Protein AF-A0A401QDV2-F1 (afdb_monomer_lite)

Structure (mmCIF, N/CA/C/O backbone):
data_AF-A0A401QDV2-F1
#
_entry.id   AF-A0A401QDV2-F1
#
loop_
_atom_site.group_PDB
_atom_site.id
_atom_site.type_symbol
_atom_site.label_atom_id
_atom_site.label_alt_id
_atom_site.label_comp_id
_atom_site.label_asym_id
_atom_site.label_entity_id
_atom_site.label_seq_id
_atom_site.pdbx_PDB_ins_code
_atom_site.Cartn_x
_atom_site.Cartn_y
_atom_site.Cartn_z
_atom_site.occupancy
_atom_site.B_iso_or_equiv
_atom_site.auth_seq_id
_atom_site.auth_comp_id
_atom_site.auth_asym_id
_atom_site.auth_atom_id
_atom_site.pdbx_PDB_model_num
ATOM 1 N N . ARG A 1 1 ? -14.273 -1.082 22.869 1.00 57.28 1 ARG A N 1
ATOM 2 C CA . ARG A 1 1 ? -13.798 -2.321 22.209 1.00 57.28 1 ARG A CA 1
ATOM 3 C C . ARG A 1 1 ? -12.577 -2.774 22.978 1.00 57.28 1 ARG A C 1
ATOM 5 O O . ARG A 1 1 ? -11.626 -2.004 23.020 1.00 57.28 1 ARG A O 1
ATOM 12 N N . ASP A 1 2 ? -12.620 -3.958 23.577 1.00 67.12 2 ASP A N 1
ATOM 13 C CA . ASP A 1 2 ? -11.437 -4.538 24.211 1.00 67.12 2 ASP A CA 1
ATOM 14 C C . ASP A 1 2 ? -10.467 -5.035 23.139 1.00 67.12 2 ASP A C 1
ATOM 16 O O . ASP A 1 2 ? -10.874 -5.623 22.133 1.00 67.12 2 ASP A O 1
ATOM 20 N N . ILE A 1 3 ? -9.180 -4.758 23.332 1.00 70.88 3 ILE A N 1
ATOM 21 C CA . ILE A 1 3 ? -8.110 -5.245 22.463 1.00 70.88 3 ILE A CA 1
ATOM 22 C C . ILE A 1 3 ? -7.541 -6.488 23.138 1.00 70.88 3 ILE A C 1
ATOM 24 O O . ILE A 1 3 ? -6.782 -6.382 24.098 1.00 70.88 3 ILE A O 1
ATOM 28 N N . ASN A 1 4 ? -7.931 -7.668 22.652 1.00 72.50 4 ASN A N 1
ATOM 29 C CA . ASN A 1 4 ? -7.369 -8.918 23.148 1.00 72.50 4 ASN A CA 1
ATOM 30 C C . ASN A 1 4 ? -5.941 -9.089 22.609 1.00 72.50 4 ASN A C 1
ATOM 32 O O . ASN A 1 4 ? -5.714 -9.082 21.393 1.00 72.50 4 ASN A O 1
ATOM 36 N N . LEU A 1 5 ? -4.983 -9.183 23.527 1.00 73.69 5 LEU A N 1
ATOM 37 C CA . LEU A 1 5 ? -3.559 -9.218 23.234 1.00 73.69 5 LEU A CA 1
ATOM 38 C C . LEU A 1 5 ? -3.130 -10.679 23.051 1.00 73.69 5 LEU A C 1
ATOM 40 O O . LEU A 1 5 ? -2.778 -11.371 24.000 1.00 73.69 5 LEU A O 1
ATOM 44 N N . ASP A 1 6 ? -3.212 -11.152 21.811 1.00 85.00 6 ASP A N 1
ATOM 45 C CA . ASP A 1 6 ? -2.838 -12.513 21.422 1.00 85.00 6 ASP A CA 1
ATOM 46 C C . ASP A 1 6 ? -1.377 -12.564 20.946 1.00 85.00 6 ASP A C 1
ATOM 48 O O . ASP A 1 6 ? -0.958 -11.804 20.067 1.00 85.00 6 ASP A O 1
ATOM 52 N N . VAL A 1 7 ? -0.601 -13.496 21.499 1.00 84.94 7 VAL A N 1
ATOM 53 C CA . VAL A 1 7 ? 0.799 -13.740 21.124 1.00 84.94 7 VAL A CA 1
ATOM 54 C C . VAL A 1 7 ? 0.928 -14.060 19.633 1.00 84.94 7 VAL A C 1
ATOM 56 O O . VAL A 1 7 ? 1.839 -13.550 18.979 1.00 84.94 7 VAL A O 1
ATOM 59 N N . ASN A 1 8 ? -0.004 -14.824 19.056 1.00 85.06 8 ASN A N 1
ATOM 60 C CA . ASN A 1 8 ? 0.033 -15.156 17.628 1.00 85.06 8 ASN A CA 1
ATOM 61 C C . ASN A 1 8 ? -0.126 -13.910 16.751 1.00 85.06 8 ASN A C 1
ATOM 63 O O . ASN A 1 8 ? 0.523 -13.778 15.711 1.00 85.06 8 ASN A O 1
ATOM 67 N N . ARG A 1 9 ? -0.936 -12.948 17.201 1.00 80.94 9 ARG A N 1
ATOM 68 C CA . ARG A 1 9 ? -1.120 -11.663 16.523 1.00 80.94 9 ARG A CA 1
ATOM 69 C C . ARG A 1 9 ? 0.158 -10.822 16.552 1.00 80.94 9 ARG A C 1
ATOM 71 O O . ARG A 1 9 ? 0.527 -10.239 15.534 1.00 80.94 9 ARG A O 1
ATOM 78 N N . ILE A 1 10 ? 0.868 -10.808 17.682 1.00 86.00 10 ILE A N 1
ATOM 79 C CA . ILE A 1 10 ? 2.169 -10.129 17.817 1.00 86.00 10 ILE A CA 1
ATOM 80 C C . ILE A 1 10 ? 3.211 -10.758 16.886 1.00 86.00 10 ILE A C 1
ATOM 82 O O . ILE A 1 10 ? 3.938 -10.038 16.196 1.00 86.00 10 ILE A O 1
ATOM 86 N N . LEU A 1 11 ? 3.268 -12.091 16.825 1.00 87.62 11 LEU A N 1
ATOM 87 C CA . LEU A 1 11 ? 4.154 -12.804 15.903 1.00 87.62 11 LEU A CA 1
ATOM 88 C C . LEU A 1 11 ? 3.833 -12.458 14.444 1.00 87.62 11 LEU A C 1
ATOM 90 O O . LEU A 1 11 ? 4.742 -12.128 13.681 1.00 87.62 11 LEU A O 1
ATOM 94 N N . GLY A 1 12 ? 2.549 -12.422 14.076 1.00 85.44 12 GLY A N 1
ATOM 95 C CA . GLY A 1 12 ? 2.101 -11.972 12.756 1.00 85.44 12 GLY A CA 1
ATOM 96 C C . GLY A 1 12 ? 2.607 -10.569 12.402 1.00 85.44 12 GLY A C 1
ATOM 97 O O . GLY A 1 12 ? 3.138 -10.357 11.310 1.00 85.44 12 GLY A O 1
ATOM 98 N N . TYR A 1 13 ? 2.539 -9.622 13.343 1.00 85.00 13 TYR A N 1
ATOM 99 C CA . TYR A 1 13 ? 3.068 -8.268 13.144 1.00 85.00 13 TYR A CA 1
ATOM 100 C C . TYR A 1 13 ? 4.590 -8.231 12.999 1.00 85.00 13 TYR A C 1
ATOM 102 O O . TYR A 1 13 ? 5.103 -7.510 12.143 1.00 85.00 13 TYR A O 1
ATOM 110 N N . ARG A 1 14 ? 5.328 -9.049 13.756 1.00 89.44 14 ARG A N 1
ATOM 111 C CA . ARG A 1 14 ? 6.784 -9.175 13.586 1.00 89.44 14 ARG A CA 1
ATOM 112 C C . ARG A 1 14 ? 7.143 -9.670 12.183 1.00 89.44 14 ARG A C 1
ATOM 114 O O . ARG A 1 14 ? 8.040 -9.111 11.552 1.00 89.44 14 ARG A O 1
ATOM 121 N N . HIS A 1 15 ? 6.453 -10.697 11.688 1.00 87.19 15 HIS A N 1
ATOM 122 C CA . HIS A 1 15 ? 6.678 -11.218 10.338 1.00 87.19 15 HIS A CA 1
ATOM 123 C C . HIS A 1 15 ? 6.353 -10.176 9.265 1.00 87.19 15 HIS A C 1
ATOM 125 O O . HIS A 1 15 ? 7.134 -10.010 8.326 1.00 87.19 15 HIS A O 1
ATOM 131 N N . PHE A 1 16 ? 5.266 -9.422 9.444 1.00 83.94 16 PHE A N 1
ATOM 132 C CA . PHE A 1 16 ? 4.906 -8.315 8.562 1.00 83.94 16 PHE A CA 1
ATOM 133 C C . PHE A 1 16 ? 6.004 -7.244 8.504 1.00 83.94 16 PHE A C 1
ATOM 135 O O . PHE A 1 16 ? 6.474 -6.916 7.416 1.00 83.94 16 PHE A O 1
ATOM 142 N N . CYS A 1 17 ? 6.483 -6.757 9.654 1.00 87.75 17 CYS A N 1
ATOM 143 C CA . CYS A 1 17 ? 7.557 -5.759 9.706 1.00 87.75 17 CYS A CA 1
ATOM 144 C C . CYS A 1 17 ? 8.853 -6.261 9.053 1.00 87.75 17 CYS A C 1
ATOM 146 O O . CYS A 1 17 ? 9.532 -5.509 8.356 1.00 87.75 17 CYS A O 1
ATOM 148 N N . ASN A 1 18 ? 9.192 -7.541 9.232 1.00 89.19 18 ASN A N 1
ATOM 149 C CA . ASN A 1 18 ? 10.356 -8.130 8.574 1.00 89.19 18 ASN A CA 1
ATOM 150 C C . ASN A 1 18 ? 10.184 -8.181 7.045 1.00 89.19 18 ASN A C 1
ATOM 152 O O . ASN A 1 18 ? 11.115 -7.868 6.304 1.00 89.19 18 ASN A O 1
ATOM 156 N N . LYS A 1 19 ? 8.988 -8.537 6.560 1.00 84.94 19 LYS A N 1
ATOM 157 C CA . LYS A 1 19 ? 8.674 -8.546 5.124 1.00 84.94 19 LYS A CA 1
ATOM 158 C C . LYS A 1 19 ? 8.736 -7.133 4.536 1.00 84.94 19 LYS A C 1
ATOM 160 O O . LYS A 1 19 ? 9.354 -6.954 3.492 1.00 84.94 19 LYS A O 1
ATOM 165 N N . LEU A 1 20 ? 8.207 -6.136 5.253 1.00 87.12 20 LEU A N 1
ATOM 166 C CA . LEU A 1 20 ? 8.315 -4.712 4.915 1.00 87.12 20 LEU A CA 1
ATOM 167 C C . LEU A 1 20 ? 9.780 -4.282 4.750 1.00 87.12 20 LEU A C 1
ATOM 169 O O . LEU A 1 20 ? 10.158 -3.739 3.716 1.00 87.12 20 LEU A O 1
ATOM 173 N N . TRP A 1 21 ? 10.625 -4.586 5.736 1.00 87.44 21 TRP A N 1
ATOM 174 C CA . TRP A 1 21 ? 12.048 -4.253 5.687 1.00 87.44 21 TRP A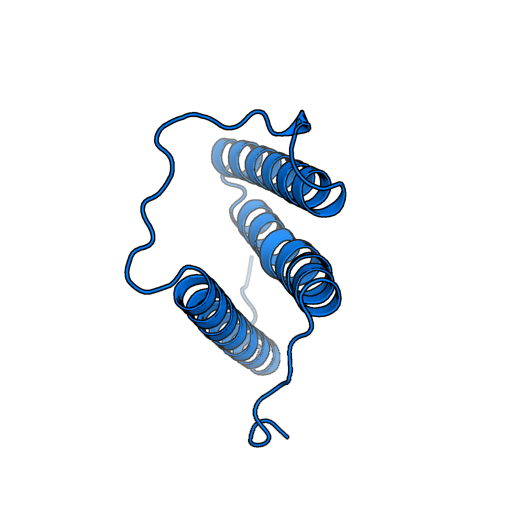 CA 1
ATOM 175 C C . TRP A 1 21 ? 12.780 -4.914 4.512 1.00 87.44 21 TRP A C 1
ATOM 177 O O . TRP A 1 21 ? 13.529 -4.250 3.791 1.00 87.44 21 TRP A O 1
ATOM 187 N N . ASN A 1 22 ? 12.561 -6.214 4.299 1.00 86.50 22 ASN A N 1
ATOM 188 C CA . ASN A 1 22 ? 13.250 -6.961 3.247 1.00 86.50 22 ASN A CA 1
ATOM 189 C C . ASN A 1 22 ? 12.821 -6.517 1.843 1.00 86.50 22 ASN A C 1
ATOM 191 O O . ASN A 1 22 ? 13.688 -6.331 0.991 1.00 86.50 22 ASN A O 1
ATOM 195 N N . ALA A 1 23 ? 11.525 -6.287 1.617 1.00 84.81 23 ALA A N 1
ATOM 196 C CA . ALA A 1 23 ? 11.012 -5.788 0.342 1.00 84.81 23 ALA A CA 1
ATOM 197 C C . ALA A 1 23 ? 11.544 -4.382 0.025 1.00 84.81 23 ALA A C 1
ATOM 199 O O . ALA A 1 23 ? 12.029 -4.147 -1.079 1.00 84.81 23 ALA A O 1
ATOM 200 N N . THR A 1 24 ? 11.556 -3.472 1.004 1.00 86.94 24 THR A N 1
ATOM 201 C CA . THR A 1 24 ? 12.123 -2.126 0.825 1.00 86.94 24 THR A CA 1
ATOM 202 C C . THR A 1 24 ? 13.616 -2.181 0.510 1.00 86.94 24 THR A C 1
ATOM 204 O O . THR A 1 24 ? 14.078 -1.528 -0.422 1.00 86.94 24 THR A O 1
ATOM 207 N N . LYS A 1 25 ? 14.388 -2.999 1.238 1.00 86.50 25 LYS A N 1
ATOM 208 C CA . LYS A 1 25 ? 15.821 -3.183 0.965 1.00 86.50 25 LYS A CA 1
ATOM 209 C C . LYS A 1 25 ? 16.061 -3.746 -0.438 1.00 86.50 25 LYS A C 1
ATOM 211 O O . LYS A 1 25 ? 16.994 -3.313 -1.107 1.00 86.50 25 LYS A O 1
ATOM 216 N N . PHE A 1 26 ? 15.245 -4.707 -0.868 1.00 83.50 26 PHE A N 1
ATOM 217 C CA . PHE A 1 26 ? 15.305 -5.264 -2.215 1.00 83.50 26 PHE A CA 1
ATOM 218 C C . PHE A 1 26 ? 15.028 -4.190 -3.274 1.00 83.50 26 PHE A C 1
ATOM 220 O O . PHE A 1 26 ? 15.846 -4.014 -4.173 1.00 83.50 26 PHE A O 1
ATOM 227 N N . ALA A 1 27 ? 13.947 -3.422 -3.116 1.00 83.50 27 ALA A N 1
ATOM 228 C CA . ALA A 1 27 ? 13.588 -2.346 -4.035 1.00 83.50 27 ALA A CA 1
ATOM 229 C C . ALA A 1 27 ? 14.708 -1.303 -4.150 1.00 83.50 27 ALA A C 1
ATOM 231 O O . ALA A 1 27 ? 15.160 -1.023 -5.253 1.00 83.50 27 ALA A O 1
ATOM 232 N N . ILE A 1 28 ? 15.233 -0.804 -3.023 1.00 84.19 28 ILE A N 1
ATOM 233 C CA . ILE A 1 28 ? 16.329 0.182 -3.010 1.00 84.19 28 ILE A CA 1
ATOM 234 C C . ILE A 1 28 ? 17.578 -0.359 -3.717 1.00 84.19 28 ILE A C 1
ATOM 236 O O . ILE A 1 28 ? 18.207 0.358 -4.488 1.00 84.19 28 ILE A O 1
ATOM 240 N N . ARG A 1 29 ? 17.934 -1.629 -3.490 1.00 83.06 29 ARG A N 1
ATOM 241 C CA . ARG A 1 29 ? 19.070 -2.262 -4.179 1.00 83.06 29 ARG A CA 1
ATOM 242 C C . ARG A 1 29 ? 18.841 -2.393 -5.685 1.00 83.06 29 ARG A C 1
ATOM 244 O O . ARG A 1 29 ? 19.799 -2.263 -6.437 1.00 83.06 29 ARG A O 1
ATOM 251 N N . GLY A 1 30 ? 17.604 -2.643 -6.111 1.00 79.88 30 GLY A N 1
ATOM 252 C CA . GLY A 1 30 ? 17.234 -2.748 -7.524 1.00 79.88 30 GLY A CA 1
ATOM 253 C C . GLY A 1 30 ? 17.337 -1.430 -8.296 1.00 79.88 30 GLY A C 1
ATOM 254 O O . GLY A 1 30 ? 17.536 -1.460 -9.504 1.00 79.88 30 GLY A O 1
ATOM 255 N N . LEU A 1 31 ? 17.258 -0.284 -7.612 1.00 80.94 31 LEU A N 1
ATOM 256 C CA . LEU A 1 31 ? 17.366 1.037 -8.242 1.00 80.94 31 LEU A CA 1
ATOM 257 C C . LEU A 1 31 ? 18.804 1.367 -8.702 1.00 80.94 31 LEU A C 1
ATOM 259 O O . LEU A 1 31 ? 18.982 2.086 -9.682 1.00 80.94 31 LEU A O 1
ATOM 263 N N . GLY A 1 32 ? 19.826 0.809 -8.043 1.00 80.44 32 GLY A N 1
ATOM 264 C CA . GLY A 1 32 ? 21.241 1.081 -8.327 1.00 80.44 32 GLY A CA 1
ATOM 265 C C . GLY A 1 32 ? 21.779 2.361 -7.664 1.00 80.44 32 GLY A C 1
ATOM 266 O O . GLY A 1 32 ? 21.024 3.211 -7.201 1.00 80.44 32 GLY A O 1
ATOM 267 N N . GLU A 1 33 ? 23.109 2.500 -7.598 1.00 78.94 33 GLU A N 1
ATOM 268 C CA . GLU A 1 33 ? 23.781 3.576 -6.835 1.00 78.94 33 GLU A CA 1
ATOM 269 C C . GLU A 1 33 ? 23.560 4.988 -7.406 1.00 78.94 33 GLU A C 1
ATOM 271 O O . GLU A 1 33 ? 23.606 5.962 -6.661 1.00 78.94 33 GLU A O 1
ATOM 276 N N . ASN A 1 34 ? 23.268 5.098 -8.706 1.00 82.31 34 ASN A N 1
ATOM 277 C CA . ASN A 1 34 ? 23.069 6.370 -9.411 1.00 82.31 34 ASN A CA 1
ATOM 278 C C . ASN A 1 34 ? 21.607 6.597 -9.817 1.00 82.31 34 ASN A C 1
ATOM 280 O O . ASN A 1 34 ? 21.341 7.298 -10.794 1.00 82.31 34 ASN A O 1
ATOM 284 N N . PHE A 1 35 ? 20.657 5.974 -9.116 1.00 80.75 35 PHE A N 1
ATOM 285 C CA . PHE A 1 35 ? 19.244 6.174 -9.407 1.00 80.75 35 PHE A CA 1
ATOM 286 C C . PHE A 1 35 ? 18.851 7.637 -9.210 1.00 80.75 35 PHE A C 1
ATOM 288 O O . PHE A 1 35 ? 18.868 8.161 -8.095 1.00 80.75 35 PHE A O 1
ATOM 295 N N . THR A 1 36 ? 18.442 8.281 -10.295 1.00 80.00 36 THR A N 1
ATOM 296 C CA . THR A 1 36 ? 17.793 9.584 -10.264 1.00 80.00 36 THR A CA 1
ATOM 297 C C . THR A 1 36 ? 16.318 9.392 -10.604 1.00 80.00 36 THR A C 1
ATOM 299 O O . THR A 1 36 ? 16.003 8.883 -11.681 1.00 80.00 36 THR A O 1
ATOM 302 N N . PRO A 1 37 ? 15.388 9.762 -9.704 1.00 77.62 37 PRO A N 1
ATOM 303 C CA . PRO A 1 37 ? 13.974 9.708 -10.035 1.00 77.62 37 PRO A CA 1
ATOM 304 C C . PRO A 1 37 ? 13.709 10.644 -11.215 1.00 77.62 37 PRO A C 1
ATOM 306 O O . PRO A 1 37 ? 14.123 11.807 -11.202 1.00 77.62 37 PRO A O 1
ATOM 309 N N . GLU A 1 38 ? 13.029 10.140 -12.242 1.00 76.75 38 GLU A N 1
ATOM 310 C CA . GLU A 1 38 ? 12.584 10.987 -13.342 1.00 76.75 38 GLU A CA 1
ATOM 311 C C . GLU A 1 38 ? 11.637 12.062 -12.807 1.00 76.75 38 GLU A C 1
ATOM 313 O O . GLU A 1 38 ? 10.688 11.793 -12.073 1.00 76.75 38 GLU A O 1
ATOM 318 N N . THR A 1 39 ? 11.913 13.309 -13.176 1.00 69.75 39 THR A N 1
ATOM 319 C CA . THR A 1 39 ? 11.116 14.471 -12.768 1.00 69.75 39 THR A CA 1
ATOM 320 C C . THR A 1 39 ? 9.841 14.621 -13.594 1.00 69.75 39 THR A C 1
ATOM 322 O O . THR A 1 39 ? 8.931 15.350 -13.199 1.00 69.75 39 THR A O 1
ATOM 325 N N . ALA A 1 40 ? 9.761 13.938 -14.737 1.00 72.75 40 ALA A N 1
ATOM 326 C CA . ALA A 1 40 ? 8.572 13.903 -15.567 1.00 72.75 40 ALA A CA 1
ATOM 327 C C . ALA A 1 40 ? 7.586 12.866 -15.023 1.00 72.75 40 ALA A C 1
ATOM 329 O O . ALA A 1 40 ? 7.945 11.714 -14.785 1.00 72.75 40 ALA A O 1
ATOM 330 N N . VAL A 1 41 ? 6.320 13.263 -14.876 1.00 63.94 41 VAL A N 1
ATOM 331 C CA . VAL A 1 41 ? 5.232 12.310 -14.639 1.00 63.94 41 VAL A CA 1
ATOM 332 C C . VAL A 1 41 ? 5.124 11.432 -15.884 1.00 63.94 41 VAL A C 1
ATOM 334 O O . VAL A 1 41 ? 4.614 11.861 -16.918 1.00 63.94 41 VAL A O 1
ATOM 337 N N . GLN A 1 42 ? 5.664 10.219 -15.796 1.00 68.38 42 GLN A N 1
ATOM 338 C CA . GLN A 1 42 ? 5.509 9.197 -16.822 1.00 68.38 42 GLN A CA 1
ATOM 339 C C . GLN A 1 42 ? 4.021 8.866 -16.961 1.00 68.38 42 GLN A C 1
ATOM 341 O O . GLN A 1 42 ? 3.324 8.674 -15.963 1.00 68.38 42 GLN A O 1
ATOM 346 N N . ASP A 1 43 ? 3.531 8.808 -18.199 1.00 70.94 43 ASP A N 1
ATOM 347 C CA . ASP A 1 43 ? 2.166 8.369 -18.470 1.00 70.94 43 ASP A CA 1
ATOM 348 C C . ASP A 1 43 ? 2.026 6.898 -18.029 1.00 70.94 43 ASP A C 1
ATOM 350 O O . ASP A 1 43 ? 2.679 6.029 -18.621 1.00 70.94 43 ASP A O 1
ATOM 354 N N . PRO A 1 44 ? 1.175 6.585 -17.028 1.00 66.69 44 PRO A N 1
ATOM 355 C CA . PRO A 1 44 ? 0.983 5.220 -16.545 1.00 66.69 44 PRO A CA 1
ATOM 356 C C . PRO A 1 44 ? 0.563 4.260 -17.661 1.00 66.69 44 PRO A C 1
ATOM 358 O O . PRO A 1 44 ? 0.828 3.061 -17.579 1.00 66.69 44 PRO A O 1
ATOM 361 N N . SER A 1 45 ? -0.062 4.770 -18.731 1.00 69.19 45 SER A N 1
ATOM 362 C CA . SER A 1 45 ? -0.463 3.976 -19.892 1.00 69.19 45 SER A CA 1
ATOM 363 C C . SER A 1 45 ? 0.727 3.311 -20.597 1.00 69.19 45 SER A C 1
ATOM 365 O O . SER A 1 45 ? 0.556 2.242 -21.185 1.00 69.19 45 SER A O 1
ATOM 367 N N . ARG A 1 46 ? 1.935 3.878 -20.473 1.00 69.19 46 ARG A N 1
ATOM 368 C CA . ARG A 1 46 ? 3.165 3.417 -21.135 1.00 69.19 46 ARG A CA 1
ATOM 369 C C . ARG A 1 46 ? 3.921 2.333 -20.357 1.00 69.19 46 ARG A C 1
ATOM 371 O O . ARG A 1 46 ? 4.866 1.771 -20.903 1.00 69.19 46 ARG A O 1
ATOM 378 N N . GLY A 1 47 ? 3.508 2.022 -19.124 1.00 73.38 47 GLY A N 1
ATOM 379 C CA . GLY A 1 47 ? 4.079 0.939 -18.311 1.00 73.38 47 GLY A CA 1
ATOM 380 C C . GLY A 1 47 ? 3.630 -0.463 -18.745 1.00 73.38 47 GLY A 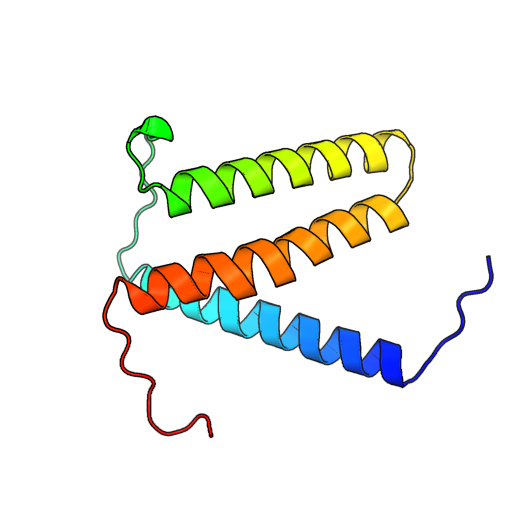C 1
ATOM 381 O O . GLY A 1 47 ? 2.759 -0.623 -19.610 1.00 73.38 47 GLY A O 1
ATOM 382 N N . SER A 1 48 ? 4.195 -1.505 -18.128 1.00 84.88 48 SER A N 1
ATOM 383 C CA . SER A 1 48 ? 3.734 -2.879 -18.352 1.00 84.88 48 SER A CA 1
ATOM 384 C C . SER A 1 48 ? 2.311 -3.086 -17.805 1.00 84.88 48 SER A C 1
ATOM 386 O O . SER A 1 48 ? 1.782 -2.276 -17.038 1.00 84.88 48 SER A O 1
ATOM 388 N N . LEU A 1 49 ? 1.649 -4.183 -18.199 1.00 88.81 49 LEU A N 1
ATOM 389 C CA . LEU A 1 49 ? 0.317 -4.506 -17.670 1.00 88.81 49 LEU A CA 1
ATOM 390 C C . LEU A 1 49 ? 0.338 -4.666 -16.143 1.00 88.81 49 LEU A C 1
ATOM 392 O O . LEU A 1 49 ? -0.594 -4.211 -15.480 1.00 88.81 49 LEU A O 1
ATOM 396 N N . ILE A 1 50 ? 1.396 -5.279 -15.602 1.00 89.19 50 ILE A N 1
ATOM 397 C CA . ILE A 1 50 ? 1.528 -5.518 -14.164 1.00 89.19 50 ILE A CA 1
ATOM 398 C C . ILE A 1 50 ? 1.808 -4.216 -13.396 1.00 89.19 50 ILE A C 1
ATOM 400 O O . ILE A 1 50 ? 1.255 -4.027 -12.312 1.00 89.19 50 ILE A O 1
ATOM 404 N N . ASP A 1 51 ? 2.539 -3.268 -13.996 1.00 88.19 51 ASP A N 1
ATOM 405 C CA . ASP A 1 51 ? 2.762 -1.931 -13.421 1.00 88.19 51 ASP A CA 1
ATOM 406 C C . ASP A 1 51 ? 1.456 -1.135 -13.354 1.00 88.19 51 ASP A C 1
ATOM 408 O O . ASP A 1 51 ? 1.098 -0.571 -12.319 1.00 88.19 51 ASP A O 1
ATOM 412 N N . ARG A 1 52 ? 0.683 -1.132 -14.447 1.00 90.00 52 ARG A N 1
ATOM 413 C CA . ARG A 1 52 ? -0.634 -0.475 -14.468 1.00 90.00 52 ARG A CA 1
ATOM 414 C C . ARG A 1 52 ? -1.582 -1.083 -13.448 1.00 90.00 52 ARG A C 1
ATOM 416 O O . ARG A 1 52 ? -2.320 -0.354 -12.786 1.00 90.00 52 ARG A O 1
ATOM 423 N N . TRP A 1 53 ? -1.558 -2.406 -13.319 1.00 93.12 53 TRP A N 1
ATOM 424 C CA . TRP A 1 53 ? -2.368 -3.117 -12.344 1.00 93.12 53 TRP A CA 1
ATOM 425 C C . TRP A 1 53 ? -2.004 -2.703 -10.915 1.00 93.12 53 TRP A C 1
ATOM 427 O O . TRP A 1 53 ? -2.887 -2.240 -10.196 1.00 93.12 53 TRP A O 1
ATOM 437 N N . VAL A 1 54 ? -0.727 -2.759 -10.510 1.00 93.44 54 VAL A N 1
ATOM 438 C CA . VAL A 1 54 ? -0.351 -2.420 -9.124 1.00 93.44 54 VAL A CA 1
ATOM 439 C C . VAL A 1 54 ? -0.654 -0.957 -8.790 1.00 93.44 54 VAL A C 1
ATOM 441 O O . VAL A 1 54 ? -1.106 -0.663 -7.683 1.00 93.44 54 VAL A O 1
ATOM 444 N N . LEU A 1 55 ? -0.500 -0.042 -9.755 1.00 92.69 55 LEU A N 1
ATOM 445 C CA . LEU A 1 55 ? -0.868 1.367 -9.589 1.00 92.69 55 LEU A CA 1
ATOM 446 C C . LEU A 1 55 ?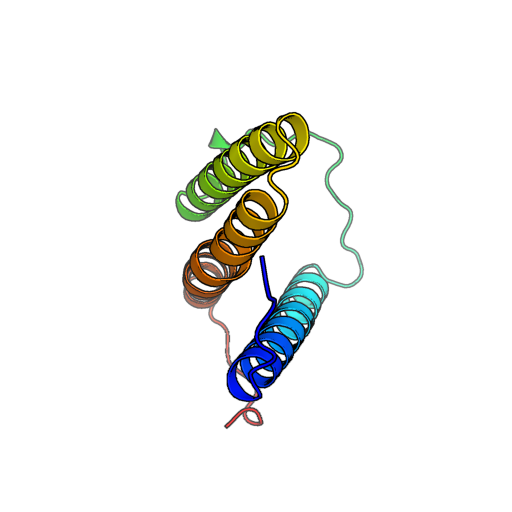 -2.380 1.548 -9.401 1.00 92.69 55 LEU A C 1
ATOM 448 O O . LEU A 1 55 ? -2.803 2.362 -8.579 1.00 92.69 55 LEU A O 1
ATOM 452 N N . SER A 1 56 ? -3.206 0.761 -10.097 1.00 94.62 56 SER A N 1
ATOM 453 C CA . SER A 1 56 ? -4.659 0.766 -9.891 1.00 94.62 56 SER A CA 1
ATOM 454 C C . SER A 1 56 ? -5.026 0.272 -8.487 1.00 94.62 56 SER A C 1
ATOM 456 O O . SER A 1 56 ? -5.892 0.856 -7.831 1.00 94.62 56 SER A O 1
ATOM 458 N N . ARG A 1 57 ? -4.350 -0.773 -7.990 1.00 96.88 57 ARG A N 1
ATOM 459 C CA . ARG A 1 57 ? -4.550 -1.297 -6.627 1.00 96.88 57 ARG A CA 1
ATOM 460 C C . ARG A 1 57 ? -4.097 -0.298 -5.566 1.00 96.88 57 ARG A C 1
ATOM 462 O O . ARG A 1 57 ? -4.797 -0.117 -4.571 1.00 96.88 57 ARG A O 1
ATOM 469 N N . LEU A 1 58 ? -2.984 0.396 -5.806 1.00 96.38 58 LEU A N 1
ATOM 470 C CA . LEU A 1 58 ? -2.499 1.475 -4.947 1.00 96.38 58 LEU A CA 1
ATOM 471 C C . LEU A 1 58 ? -3.509 2.623 -4.883 1.00 96.38 58 LEU A C 1
ATOM 473 O O . LEU A 1 58 ? -3.853 3.073 -3.793 1.00 96.38 58 LEU A O 1
ATOM 477 N N . SER A 1 59 ? -4.022 3.065 -6.034 1.00 96.94 59 SER A N 1
ATOM 478 C CA . SER A 1 59 ? -5.036 4.121 -6.102 1.00 96.94 59 SER A CA 1
ATOM 479 C C . SER A 1 59 ? -6.289 3.753 -5.299 1.00 96.94 59 SER A C 1
ATOM 481 O O . SER A 1 59 ? -6.758 4.552 -4.487 1.00 96.94 59 SER A O 1
ATOM 483 N N . TYR A 1 60 ? -6.763 2.512 -5.428 1.00 97.69 60 TYR A N 1
ATOM 484 C CA . TYR A 1 60 ? -7.887 2.004 -4.642 1.00 97.69 60 TYR A CA 1
ATOM 485 C C . TYR A 1 60 ? -7.598 1.980 -3.130 1.00 97.69 60 TYR A C 1
ATOM 487 O O . TYR A 1 60 ? -8.439 2.384 -2.325 1.00 97.69 60 TYR A O 1
ATOM 495 N N . ALA A 1 61 ? -6.398 1.555 -2.723 1.00 97.94 61 ALA A N 1
ATOM 496 C CA . ALA A 1 61 ? -5.992 1.575 -1.319 1.00 97.94 61 ALA A CA 1
ATOM 497 C C . ALA A 1 61 ? -5.946 3.006 -0.756 1.00 97.94 61 ALA A C 1
ATOM 499 O O . ALA A 1 61 ? -6.424 3.243 0.352 1.00 97.94 61 ALA A O 1
ATOM 500 N N . VAL A 1 62 ? -5.441 3.971 -1.531 1.00 98.19 62 VAL A N 1
ATOM 501 C CA . VAL A 1 62 ? -5.433 5.395 -1.162 1.00 98.19 62 VAL A CA 1
ATOM 502 C C . VAL A 1 62 ? -6.855 5.928 -0.982 1.00 98.19 62 VAL A C 1
ATOM 504 O O . VAL A 1 62 ? -7.122 6.614 0.003 1.00 98.19 62 VAL A O 1
ATOM 507 N N . GLU A 1 63 ? -7.790 5.586 -1.871 1.00 98.31 63 GLU A N 1
ATOM 508 C CA . GLU A 1 63 ? -9.198 5.983 -1.737 1.00 98.31 63 GLU A CA 1
ATOM 509 C C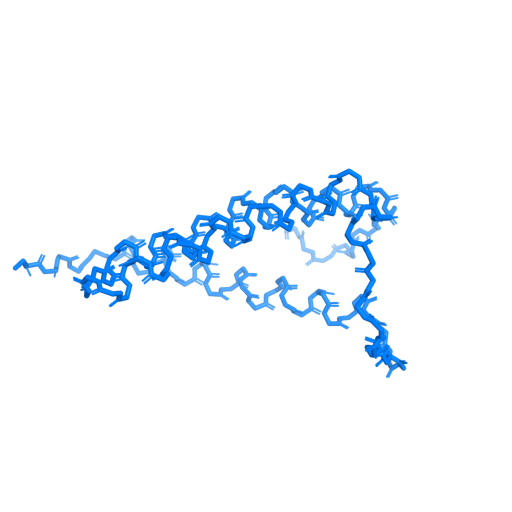 . GLU A 1 63 ? -9.824 5.443 -0.442 1.00 98.31 63 GLU A C 1
ATOM 511 O O . GLU A 1 63 ? -10.488 6.180 0.293 1.00 98.31 63 GLU A O 1
ATOM 516 N N . LEU A 1 64 ? -9.582 4.166 -0.124 1.00 98.12 64 LEU A N 1
ATOM 517 C CA . LEU A 1 64 ? -10.033 3.559 1.129 1.00 98.12 64 LEU A CA 1
ATOM 518 C C . LEU A 1 64 ? -9.431 4.257 2.350 1.00 98.12 64 LEU A C 1
ATOM 520 O O . LEU A 1 64 ? -10.164 4.569 3.288 1.00 98.12 64 LEU A O 1
ATOM 524 N N . CYS A 1 65 ? -8.130 4.548 2.324 1.00 98.31 65 CYS A N 1
ATOM 525 C CA . CYS A 1 65 ? -7.460 5.273 3.396 1.00 98.31 65 CYS A CA 1
ATOM 526 C C . CYS A 1 65 ? -8.043 6.677 3.578 1.00 98.31 65 CYS A C 1
ATOM 528 O O . CYS A 1 65 ? -8.359 7.058 4.700 1.00 98.31 65 CYS A O 1
ATOM 530 N N . ASN A 1 66 ? -8.251 7.426 2.493 1.00 98.38 66 ASN A N 1
ATOM 531 C CA . ASN A 1 66 ? -8.817 8.775 2.547 1.00 98.38 66 ASN A CA 1
ATOM 532 C C . ASN A 1 66 ? -10.228 8.775 3.147 1.00 98.38 66 ASN A C 1
ATOM 534 O O . ASN A 1 66 ? -10.525 9.594 4.018 1.00 98.38 66 ASN A O 1
ATOM 538 N N . ARG A 1 67 ? -11.084 7.826 2.739 1.00 98.06 67 ARG A N 1
ATOM 539 C CA . ARG A 1 67 ? -12.414 7.647 3.344 1.00 98.06 67 ARG A CA 1
ATOM 540 C C . ARG A 1 67 ? -12.321 7.295 4.826 1.00 98.06 67 ARG A C 1
ATOM 542 O O . ARG A 1 67 ? -12.999 7.921 5.636 1.00 98.06 67 ARG A O 1
ATOM 549 N N . GLY A 1 68 ? -11.466 6.335 5.176 1.00 98.00 68 GLY A N 1
ATOM 550 C CA . GLY A 1 68 ? -11.275 5.892 6.555 1.00 98.00 68 GLY A CA 1
ATOM 551 C C . GLY A 1 68 ? -10.769 7.015 7.459 1.00 98.00 68 GLY A C 1
ATOM 552 O O . GLY A 1 68 ? -11.327 7.232 8.529 1.00 98.00 68 GLY A O 1
ATOM 553 N N . PHE A 1 69 ? -9.790 7.803 7.007 1.00 98.12 69 PHE A N 1
ATOM 554 C CA . PHE A 1 69 ? -9.324 8.983 7.736 1.00 98.12 69 PHE A CA 1
ATOM 555 C C . PHE A 1 69 ? -10.427 10.031 7.906 1.00 98.12 69 PHE A C 1
ATOM 557 O O . PHE A 1 69 ? -10.585 10.554 9.006 1.00 98.12 69 PHE A O 1
ATOM 564 N N . GLY A 1 70 ? -11.229 10.289 6.867 1.00 97.94 70 GLY A N 1
ATOM 565 C CA . GLY A 1 70 ? -12.367 11.212 6.951 1.00 97.94 70 GLY A CA 1
ATOM 566 C C . GLY A 1 70 ? -13.451 10.775 7.946 1.00 97.94 70 GLY A C 1
ATOM 567 O O . GLY A 1 70 ? -14.179 11.613 8.469 1.00 97.94 70 GLY A O 1
ATOM 568 N N . GLN A 1 71 ? -13.542 9.475 8.233 1.00 97.56 71 GLN A N 1
ATOM 569 C CA . GLN A 1 71 ? -14.510 8.885 9.163 1.00 97.56 71 GLN A CA 1
ATOM 570 C C . GLN A 1 71 ? -13.895 8.476 10.511 1.00 97.56 71 GLN A C 1
ATOM 572 O O . GLN A 1 71 ? -14.595 7.912 11.350 1.00 97.56 71 GLN A O 1
ATOM 577 N N . TYR A 1 72 ? -12.602 8.739 10.729 1.00 96.38 72 TYR A N 1
ATOM 578 C CA . TYR A 1 72 ? -11.831 8.238 11.875 1.00 96.38 72 TYR A CA 1
ATOM 579 C C . TYR A 1 72 ? -11.851 6.698 12.028 1.00 96.38 72 TYR A C 1
ATOM 581 O O . TYR A 1 72 ? -11.619 6.163 13.115 1.00 96.38 72 TYR A O 1
ATOM 589 N N . ASP A 1 73 ? -12.076 5.962 10.936 1.00 96.25 73 ASP A N 1
ATOM 590 C CA . ASP A 1 73 ? -12.013 4.498 10.881 1.00 96.25 73 ASP A CA 1
ATOM 591 C C . ASP A 1 73 ? -10.570 4.014 10.661 1.00 96.25 73 ASP A C 1
ATOM 593 O O . ASP A 1 73 ? -10.190 3.481 9.615 1.00 96.25 73 ASP A O 1
ATOM 597 N N . PHE A 1 74 ? -9.730 4.207 11.678 1.00 94.62 74 PHE A N 1
ATOM 598 C CA . PHE A 1 74 ? -8.341 3.741 11.663 1.00 94.62 74 PHE A CA 1
ATOM 599 C C . PHE A 1 74 ? -8.185 2.218 11.471 1.00 94.62 74 PHE A C 1
ATOM 601 O O . PHE A 1 74 ? -7.236 1.807 10.790 1.00 94.62 74 PHE A O 1
ATOM 608 N N . PRO A 1 75 ? -9.069 1.351 12.013 1.00 94.38 75 PRO A N 1
ATOM 609 C CA . PRO A 1 75 ? -9.047 -0.075 11.689 1.00 94.38 75 PRO A CA 1
ATOM 610 C C . PRO A 1 75 ? -9.219 -0.352 10.189 1.00 94.38 75 PRO A C 1
ATOM 612 O O . PRO A 1 75 ? -8.467 -1.160 9.631 1.00 94.38 75 PRO A O 1
ATOM 615 N N . GLY A 1 76 ? -10.153 0.340 9.528 1.00 95.94 76 GLY A N 1
ATOM 616 C CA . GLY A 1 76 ? -10.345 0.262 8.079 1.00 95.94 76 GLY A CA 1
ATOM 617 C C . GLY A 1 76 ? -9.105 0.700 7.300 1.00 95.94 76 GLY A C 1
ATOM 618 O O . GLY A 1 76 ? -8.637 -0.032 6.425 1.00 95.94 76 GLY A O 1
ATOM 619 N N . VAL A 1 77 ? -8.497 1.830 7.684 1.00 97.75 77 VAL A N 1
ATOM 620 C CA . VAL A 1 77 ? -7.237 2.326 7.091 1.00 97.75 77 VAL A CA 1
ATOM 621 C C . VAL A 1 77 ? -6.118 1.291 7.216 1.00 97.75 77 VAL A C 1
ATOM 623 O O . VAL A 1 77 ? -5.460 0.952 6.234 1.00 97.75 77 VAL A O 1
ATOM 626 N N . THR A 1 78 ? -5.917 0.747 8.419 1.00 94.50 78 THR A N 1
ATOM 627 C CA . THR A 1 78 ? -4.846 -0.228 8.680 1.00 94.50 78 THR A CA 1
ATOM 628 C C . THR A 1 78 ? -5.034 -1.487 7.834 1.00 94.50 78 THR A C 1
ATOM 630 O O . THR A 1 78 ? -4.070 -2.019 7.287 1.00 94.50 78 THR A O 1
ATOM 633 N N . THR A 1 79 ? -6.283 -1.934 7.677 1.00 95.06 79 THR A N 1
ATOM 634 C CA . THR A 1 79 ? -6.637 -3.085 6.837 1.00 95.06 79 THR A CA 1
ATOM 635 C C . THR A 1 79 ? -6.347 -2.814 5.360 1.00 95.06 79 THR A C 1
ATOM 637 O O . THR A 1 79 ? -5.772 -3.666 4.686 1.00 95.06 79 THR A O 1
ATOM 640 N N . ALA A 1 80 ? -6.687 -1.624 4.854 1.00 97.19 80 ALA A N 1
ATOM 641 C CA . ALA A 1 80 ? -6.421 -1.243 3.467 1.00 97.19 80 ALA A CA 1
ATOM 642 C C . ALA A 1 80 ? -4.915 -1.231 3.152 1.00 97.19 80 ALA A C 1
ATOM 644 O O . ALA A 1 80 ? -4.489 -1.837 2.167 1.00 97.19 80 ALA A O 1
ATOM 645 N N . VAL A 1 81 ? -4.105 -0.616 4.022 1.00 95.69 81 VAL A N 1
ATOM 646 C CA . VAL A 1 81 ? -2.639 -0.583 3.876 1.00 95.69 81 VAL A CA 1
ATOM 647 C C . VAL A 1 81 ? -2.048 -1.988 3.944 1.00 95.69 81 VAL A C 1
ATOM 649 O O . VAL A 1 81 ? -1.223 -2.346 3.104 1.00 95.69 81 VAL A O 1
ATOM 652 N N . TYR A 1 82 ? -2.478 -2.795 4.917 1.00 93.12 82 TYR A N 1
ATOM 653 C CA . TYR A 1 82 ? -1.989 -4.162 5.083 1.00 93.12 82 TYR A CA 1
ATOM 654 C C . TYR A 1 82 ? -2.273 -5.018 3.846 1.00 93.12 82 TYR A C 1
ATOM 656 O O . TYR A 1 82 ? -1.366 -5.677 3.337 1.00 93.12 82 TYR A O 1
ATOM 664 N N . ASN A 1 83 ? -3.506 -4.967 3.332 1.00 94.69 83 ASN A N 1
ATOM 665 C CA . ASN A 1 83 ? -3.916 -5.754 2.173 1.00 94.69 83 ASN A CA 1
ATOM 666 C C . ASN A 1 83 ? -3.141 -5.365 0.914 1.00 94.69 83 ASN A C 1
ATOM 668 O O . ASN A 1 83 ? -2.644 -6.245 0.213 1.00 94.69 83 ASN A O 1
ATOM 672 N N . PHE A 1 84 ? -2.997 -4.062 0.651 1.00 96.12 84 PHE A N 1
ATOM 673 C CA . PHE A 1 84 ? -2.202 -3.594 -0.480 1.00 96.12 84 PHE A CA 1
ATOM 674 C C . PHE A 1 84 ? -0.742 -4.039 -0.356 1.00 96.12 84 PHE A C 1
ATOM 676 O O . PHE A 1 84 ? -0.189 -4.621 -1.286 1.00 96.12 84 PHE A O 1
ATOM 683 N N . TRP A 1 85 ? -0.122 -3.805 0.802 1.00 91.75 85 TRP A N 1
ATOM 684 C CA . TRP A 1 85 ? 1.291 -4.108 0.998 1.00 91.75 85 TRP A CA 1
ATOM 685 C C . TRP A 1 85 ? 1.595 -5.601 0.854 1.00 91.75 85 TRP A C 1
ATOM 687 O O . TRP A 1 85 ? 2.543 -5.991 0.170 1.00 91.75 85 TRP A O 1
ATOM 697 N N . LEU A 1 86 ? 0.813 -6.442 1.530 1.00 89.06 86 LEU A N 1
ATOM 698 C CA . LEU A 1 86 ? 1.096 -7.866 1.601 1.00 89.06 86 LEU A CA 1
ATOM 699 C C . LEU A 1 86 ? 0.659 -8.589 0.327 1.00 89.06 86 LEU A C 1
ATOM 701 O O . LEU A 1 86 ? 1.489 -9.215 -0.326 1.00 89.06 86 LEU A O 1
ATOM 705 N N . TYR A 1 87 ? -0.620 -8.486 -0.027 1.00 92.38 87 TYR A N 1
ATOM 706 C CA . TYR A 1 87 ? -1.208 -9.341 -1.056 1.00 92.38 87 TYR A CA 1
ATOM 707 C C . TYR A 1 87 ? -1.027 -8.780 -2.464 1.00 92.38 87 TYR A C 1
ATOM 709 O O . TYR A 1 87 ? -0.776 -9.535 -3.395 1.00 92.38 87 TYR A O 1
ATOM 717 N N . GLU A 1 88 ? -1.124 -7.462 -2.638 1.00 94.19 88 GLU A N 1
ATOM 718 C CA . GLU A 1 88 ? -1.044 -6.859 -3.973 1.00 94.19 88 GLU A CA 1
ATOM 719 C C . GLU A 1 88 ? 0.420 -6.585 -4.359 1.00 94.19 88 GLU A C 1
ATOM 721 O O . GLU A 1 88 ? 0.893 -7.003 -5.417 1.00 94.19 88 GLU A O 1
ATOM 726 N N . LEU A 1 89 ? 1.173 -5.919 -3.478 1.00 90.50 89 LEU A N 1
ATOM 727 C CA . LEU A 1 89 ? 2.548 -5.517 -3.764 1.00 90.50 89 LEU A CA 1
ATOM 728 C C . LEU A 1 89 ? 3.535 -6.679 -3.595 1.00 90.50 89 LEU A C 1
ATOM 730 O O . LEU A 1 89 ? 4.288 -6.992 -4.514 1.00 90.50 89 LEU A O 1
ATOM 734 N N . CYS A 1 90 ? 3.566 -7.316 -2.424 1.00 87.88 90 CYS A N 1
ATOM 735 C CA . CYS A 1 90 ? 4.580 -8.329 -2.146 1.00 87.88 90 CYS A CA 1
ATOM 736 C C . CYS A 1 90 ? 4.297 -9.676 -2.820 1.00 87.88 90 CYS A C 1
ATOM 738 O O . CYS A 1 90 ? 5.213 -10.250 -3.404 1.00 87.88 90 CYS A O 1
ATOM 740 N N . ASP A 1 91 ? 3.070 -10.191 -2.724 1.00 89.56 91 ASP A N 1
ATOM 741 C CA . ASP A 1 91 ? 2.757 -11.541 -3.209 1.00 89.56 91 ASP A CA 1
ATOM 742 C C . ASP A 1 91 ? 2.559 -11.594 -4.732 1.00 89.56 91 ASP A C 1
ATOM 744 O O . ASP A 1 91 ? 2.913 -12.596 -5.352 1.00 89.56 91 ASP A O 1
ATOM 748 N N . VAL A 1 92 ? 2.052 -10.519 -5.350 1.00 90.38 92 VAL A N 1
ATOM 749 C CA . VAL A 1 92 ? 1.802 -10.474 -6.800 1.00 90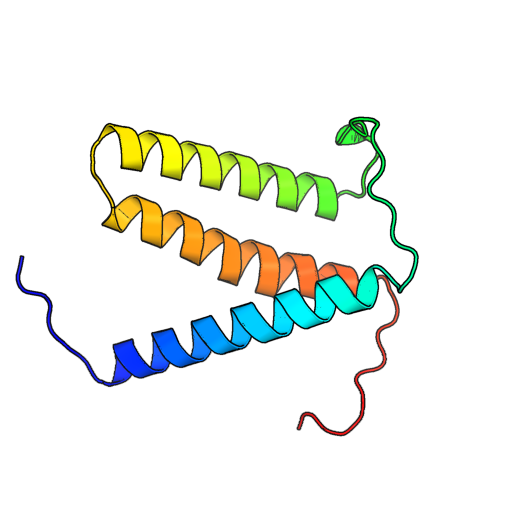.38 92 VAL A CA 1
ATOM 750 C C . VAL A 1 92 ? 2.843 -9.632 -7.532 1.00 90.38 92 VAL A C 1
ATOM 752 O O . VAL A 1 92 ? 3.566 -10.167 -8.373 1.00 90.38 92 VAL A O 1
ATOM 755 N N . TYR A 1 93 ? 2.953 -8.332 -7.237 1.00 89.38 93 TYR A N 1
ATOM 756 C CA . TYR A 1 93 ? 3.778 -7.426 -8.045 1.00 89.38 93 TYR A CA 1
ATOM 757 C C . TYR A 1 93 ? 5.278 -7.752 -7.980 1.00 89.38 93 TYR A C 1
ATOM 759 O O . TYR A 1 93 ? 5.903 -7.960 -9.019 1.00 89.38 93 TYR A O 1
ATOM 767 N N . LEU A 1 94 ? 5.855 -7.861 -6.776 1.00 84.81 94 LEU A N 1
ATOM 768 C CA . LEU A 1 94 ? 7.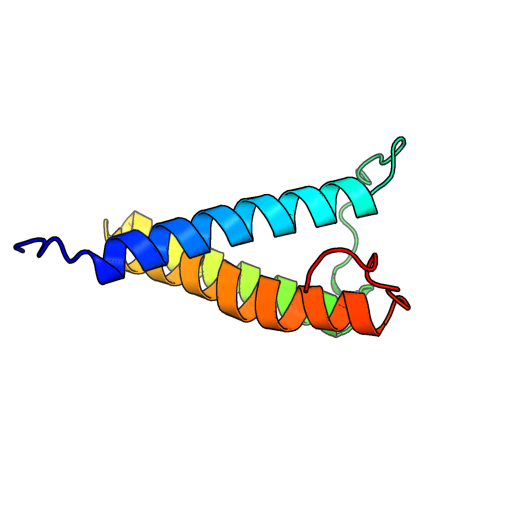284 -8.155 -6.617 1.00 84.81 94 LEU A CA 1
ATOM 769 C C . LEU A 1 94 ? 7.655 -9.520 -7.206 1.00 84.81 94 LEU A C 1
ATOM 771 O O . LEU A 1 94 ? 8.672 -9.625 -7.882 1.00 84.81 94 LEU A O 1
ATOM 775 N N . VAL A 1 95 ? 6.829 -10.551 -7.002 1.00 82.38 95 VAL A N 1
ATOM 776 C CA . VAL A 1 95 ? 7.066 -11.888 -7.577 1.00 82.38 95 VAL A CA 1
ATOM 777 C C . VAL A 1 95 ? 6.984 -11.859 -9.103 1.00 82.38 95 VAL A C 1
ATOM 779 O O . VAL A 1 95 ? 7.839 -12.440 -9.766 1.00 82.38 95 VAL A O 1
ATOM 782 N N . SER A 1 96 ? 6.002 -11.154 -9.669 1.00 83.31 96 SER A N 1
ATOM 783 C CA . SER A 1 96 ? 5.850 -11.028 -11.124 1.00 83.31 96 SER A CA 1
ATOM 784 C C . SER A 1 96 ? 7.039 -10.299 -11.752 1.00 83.31 96 SER A C 1
ATOM 786 O O . SER A 1 96 ? 7.566 -10.740 -12.769 1.00 83.31 96 SER A O 1
ATOM 788 N N . HIS A 1 97 ? 7.515 -9.230 -11.113 1.00 74.62 97 HIS A N 1
ATOM 789 C CA . HIS A 1 97 ? 8.682 -8.479 -11.573 1.00 74.62 97 HIS A CA 1
ATOM 790 C C . HIS A 1 97 ? 9.983 -9.297 -11.462 1.00 74.62 97 HIS A C 1
ATOM 792 O O . HIS A 1 97 ? 10.822 -9.265 -12.360 1.00 74.62 97 HIS A O 1
ATOM 798 N N . LEU A 1 98 ? 10.127 -10.087 -10.392 1.00 72.56 98 LEU A N 1
ATOM 799 C CA . LEU A 1 98 ? 11.235 -11.032 -10.203 1.00 72.56 98 LEU A CA 1
ATOM 800 C C . LEU A 1 98 ? 11.234 -12.178 -11.228 1.00 72.56 98 LEU A C 1
ATOM 802 O O . LEU A 1 98 ? 12.296 -12.693 -11.576 1.00 72.56 98 LEU A O 1
ATOM 806 N N . ALA A 1 99 ? 10.055 -12.602 -11.685 1.00 70.94 99 ALA A N 1
ATOM 807 C CA . ALA A 1 99 ? 9.917 -13.646 -12.695 1.00 70.94 99 ALA A CA 1
ATOM 808 C C . ALA A 1 99 ? 10.277 -13.144 -14.104 1.00 70.94 99 ALA A C 1
ATOM 810 O O . ALA A 1 99 ? 10.859 -13.897 -14.884 1.00 70.94 99 ALA A O 1
ATOM 811 N N . ASP A 1 100 ? 9.964 -11.882 -14.413 1.00 66.44 100 ASP A N 1
ATOM 812 C CA . ASP A 1 100 ? 10.233 -11.263 -15.718 1.00 66.44 100 ASP A CA 1
ATOM 813 C C . ASP A 1 100 ? 11.716 -10.861 -15.867 1.00 66.44 100 ASP A C 1
ATOM 815 O O . ASP A 1 100 ? 12.381 -11.155 -16.864 1.00 66.44 100 ASP A O 1
ATOM 819 N N . HIS A 1 101 ? 12.306 -10.296 -14.809 1.00 60.06 101 HIS A N 1
ATOM 820 C CA . HIS A 1 101 ? 13.743 -10.051 -14.717 1.00 60.06 101 HIS A CA 1
ATOM 821 C C . HIS A 1 101 ? 14.444 -11.237 -14.050 1.00 60.06 101 HIS A C 1
ATOM 823 O O . HIS A 1 101 ? 14.636 -11.182 -12.844 1.00 60.06 101 HIS A O 1
ATOM 829 N N . ARG A 1 102 ? 14.840 -12.279 -14.812 1.00 48.31 102 ARG A N 1
ATOM 830 C CA . ARG A 1 102 ? 15.632 -13.465 -14.369 1.00 48.31 102 ARG A CA 1
ATOM 831 C C . ARG A 1 102 ? 16.415 -13.248 -13.056 1.00 48.31 102 ARG A C 1
ATOM 833 O O . ARG A 1 102 ? 17.612 -12.957 -13.074 1.00 48.31 102 ARG A O 1
ATOM 840 N N . TRP A 1 103 ? 15.749 -13.415 -11.914 1.00 53.03 103 TRP A N 1
ATOM 841 C CA . TRP A 1 103 ? 16.365 -13.274 -10.603 1.00 53.03 103 TRP A CA 1
ATOM 842 C C . TRP A 1 103 ? 16.989 -14.611 -10.216 1.00 53.03 103 TRP A C 1
ATOM 844 O O . TRP A 1 103 ? 16.286 -15.604 -10.030 1.00 53.03 103 TRP A O 1
ATOM 854 N N . HIS A 1 104 ? 18.316 -14.646 -10.086 1.00 47.41 104 HIS A N 1
ATOM 855 C CA . HIS A 1 104 ? 19.013 -15.746 -9.427 1.00 47.41 104 HIS A CA 1
ATOM 856 C C . HIS A 1 104 ? 19.051 -15.455 -7.919 1.00 47.41 104 HIS A C 1
ATOM 858 O O . HIS A 1 104 ? 19.785 -14.553 -7.505 1.00 47.41 104 HIS A O 1
ATOM 864 N N . PRO A 1 105 ? 18.280 -16.169 -7.076 1.00 45.50 105 PRO A N 1
ATOM 865 C CA . PRO A 1 105 ? 18.356 -15.964 -5.637 1.00 45.50 105 PRO A CA 1
ATOM 866 C C . PRO A 1 105 ? 19.764 -16.323 -5.136 1.00 45.50 105 PRO A C 1
ATOM 868 O O . PRO A 1 105 ? 20.312 -17.354 -5.537 1.00 45.50 105 PRO A O 1
ATOM 871 N N . PRO A 1 106 ? 20.382 -15.510 -4.261 1.00 42.38 106 PRO A N 1
ATOM 872 C CA . PRO A 1 106 ? 21.635 -15.897 -3.636 1.00 42.38 106 PRO A CA 1
ATOM 873 C C . PRO A 1 106 ? 21.382 -17.084 -2.693 1.00 42.38 106 PRO A C 1
ATOM 875 O O . PRO A 1 106 ? 20.437 -17.072 -1.907 1.00 42.38 106 PRO A O 1
ATOM 878 N N . ALA A 1 107 ? 22.246 -18.099 -2.766 1.00 43.69 107 ALA A N 1
ATOM 879 C CA . ALA A 1 107 ? 22.073 -19.442 -2.192 1.00 43.69 107 ALA A CA 1
ATOM 880 C C . ALA A 1 107 ? 21.953 -19.546 -0.649 1.00 43.69 107 ALA A C 1
ATOM 882 O O . ALA A 1 107 ? 22.043 -20.641 -0.110 1.00 43.69 107 ALA A O 1
ATOM 883 N N . HIS A 1 108 ? 21.778 -18.443 0.083 1.00 39.00 108 HIS A N 1
ATOM 884 C CA . HIS A 1 108 ? 21.829 -18.411 1.552 1.00 39.00 108 HIS A CA 1
ATOM 885 C C . HIS A 1 108 ? 20.497 -18.052 2.233 1.00 39.00 108 HIS A C 1
ATOM 887 O O . HIS A 1 108 ? 20.489 -17.719 3.416 1.00 39.00 108 HIS A O 1
ATOM 893 N N . MET A 1 109 ? 19.371 -18.104 1.518 1.00 36.16 109 MET A N 1
ATOM 894 C CA . MET A 1 109 ? 18.035 -18.013 2.123 1.00 36.16 109 MET A CA 1
ATOM 895 C C . MET A 1 109 ? 17.255 -19.296 1.824 1.00 36.16 109 MET A C 1
ATOM 897 O O . MET A 1 109 ? 16.402 -19.339 0.941 1.00 36.16 109 MET A O 1
ATOM 901 N N . SER A 1 110 ? 17.611 -20.356 2.546 1.00 36.31 110 SER A N 1
ATOM 902 C CA . SER A 1 110 ? 16.853 -21.599 2.725 1.00 36.31 110 SER A CA 1
ATOM 903 C C . SER A 1 110 ? 16.825 -21.915 4.212 1.00 36.31 110 SER A C 1
ATOM 905 O O . SER A 1 110 ? 17.862 -21.649 4.864 1.00 36.31 110 SER A O 1
#

Foldseek 3Di:
DDDDDDPVVVVVVVVLVVLVVVVVVVVVVVCDPPRDPDPDPPDQVPDDPLSVVLVVLVVVLVVQLVVCVVVVVVVSNVVSVSCSVPPSCRVPNVVVVCVVVVDDDDPPDD

Sequence (110 aa):
RDINLDVNRILGYRHFCNKLWNATKFAIRGLGENFTPETAVQDPSRGSLIDRWVLSRLSYAVELCNRGFGQYDFPGVTTAVYNFWLYELCDVYLVSHLADHRWHPPAHMS

Radius of gyration: 17.01 Å; chains: 1; bounding box: 38×36×45 Å

Secondary structure (DSSP, 8-state):
------HHHHHHHHHHHHHHHHHHHHHHHHH-TT----SS---GGGS-HHHHHHHHHHHHHHHHHHHHHHTT-HHHHHHHHHHIIIIIIIIIIIHHHHHHTT----TT--

Organism: Scyliorhinus torazame (NCBI:txid75743)

pLDDT: mean 82.41, std 15.14, range [36.16, 98.38]

InterPro domains:
  IPR002303 Valine-tRNA ligase [PTHR11946] (1-94)
  IPR009080 Aminoacyl-tRNA synthetase, class Ia, anticodon-binding [SSF47323] (17-94)
  IPR013155 Methionyl/Valyl/Leucyl/Isoleucyl-tRNA synthetase, anticodon-binding [PF08264] (51-94)
  IPR033705 Valyl tRNA synthetase, anticodon-binding domain [cd07962] (5-94)